Protein AF-A0A5K1G3Z6-F1 (afdb_monomer)

Radius of gyration: 25.21 Å; Cα contacts (8 Å, |Δi|>4): 12; chains: 1; bounding box: 64×46×37 Å

Sequence (109 aa):
MGLTRIYEASTLSIDSQPSAKHILRLKQRQFYTWALETMASSSFHAPTLVSILVLLLGNSRAQLTPDFYEDSCPDLLNIVQAQVEIAVQNEKRMGASLLRLFFHDCFVN

pLDDT: mean 74.26, std 18.86, range [39.06, 98.0]

Structure (mmCIF, N/CA/C/O backbone):
data_AF-A0A5K1G3Z6-F1
#
_entry.id   AF-A0A5K1G3Z6-F1
#
loop_
_atom_site.group_PDB
_atom_site.id
_atom_site.type_symbol
_atom_site.label_atom_id
_atom_site.label_alt_id
_atom_site.label_comp_id
_atom_site.label_asym_id
_atom_site.label_entity_id
_atom_site.label_seq_id
_atom_site.pdbx_PDB_ins_code
_atom_site.Cartn_x
_atom_site.Cartn_y
_atom_site.Cartn_z
_atom_site.occupancy
_atom_site.B_iso_or_equiv
_atom_site.auth_seq_id
_atom_site.auth_comp_id
_atom_site.auth_asym_id
_atom_site.auth_atom_id
_atom_site.pdbx_PDB_model_num
ATOM 1 N N . MET A 1 1 ? -20.680 30.379 18.592 1.00 53.47 1 MET A N 1
ATOM 2 C CA . MET A 1 1 ? -19.488 31.148 18.157 1.00 53.47 1 MET A CA 1
ATOM 3 C C . MET A 1 1 ? -18.342 30.994 19.169 1.00 53.47 1 MET A C 1
ATOM 5 O O . MET A 1 1 ? -17.909 31.975 19.753 1.00 53.47 1 MET A O 1
ATOM 9 N N . GLY A 1 2 ? -17.869 29.765 19.425 1.00 51.16 2 GLY A N 1
ATOM 10 C CA . GLY A 1 2 ? -16.867 29.507 20.480 1.00 51.16 2 GLY A CA 1
ATOM 11 C C . GLY A 1 2 ? -15.844 28.405 20.182 1.00 51.16 2 GLY A C 1
ATOM 12 O O . GLY A 1 2 ? -14.928 28.220 20.970 1.00 51.16 2 GLY A O 1
ATOM 13 N N . LEU A 1 3 ? -15.954 27.702 19.048 1.00 43.09 3 LEU A N 1
ATOM 14 C CA . LEU A 1 3 ? -15.021 26.629 18.667 1.00 43.09 3 LEU A CA 1
ATOM 15 C C . LEU A 1 3 ? -13.905 27.104 17.719 1.00 43.09 3 LEU A C 1
ATOM 17 O O . LEU A 1 3 ? -12.854 26.475 17.658 1.00 43.09 3 LEU A O 1
ATOM 21 N N . THR A 1 4 ? -14.077 28.243 17.040 1.00 48.69 4 THR A N 1
ATOM 22 C CA . THR A 1 4 ? -13.039 28.843 16.181 1.00 48.69 4 THR A CA 1
ATOM 23 C C . THR A 1 4 ? -11.860 29.407 16.975 1.00 48.69 4 THR A C 1
ATOM 25 O O . THR A 1 4 ? -10.731 29.320 16.512 1.00 48.69 4 THR A O 1
ATOM 28 N N . ARG A 1 5 ? -12.066 29.877 18.217 1.00 44.91 5 ARG A N 1
ATOM 29 C CA . ARG A 1 5 ? -10.946 30.334 19.064 1.00 44.91 5 ARG A CA 1
ATOM 30 C C . ARG A 1 5 ? -10.038 29.204 19.556 1.00 44.91 5 ARG A C 1
ATOM 32 O O . ARG A 1 5 ? -8.876 29.465 19.841 1.00 44.91 5 ARG A O 1
ATOM 39 N N . ILE A 1 6 ? -10.543 27.973 19.670 1.00 48.22 6 ILE A N 1
ATOM 40 C CA . ILE A 1 6 ? -9.738 26.836 20.153 1.00 48.22 6 ILE A CA 1
ATOM 41 C C . ILE A 1 6 ? -8.794 26.342 19.046 1.00 48.22 6 ILE A C 1
ATOM 43 O O . ILE A 1 6 ? -7.641 26.012 19.322 1.00 48.22 6 ILE A O 1
ATOM 47 N N . TYR A 1 7 ? -9.245 26.375 17.786 1.00 41.53 7 TYR A N 1
ATOM 48 C CA . TYR A 1 7 ? -8.379 26.105 16.633 1.00 41.53 7 TYR A CA 1
ATOM 49 C C . TYR A 1 7 ? -7.258 27.146 16.511 1.00 41.53 7 TYR A C 1
ATOM 51 O O . TYR A 1 7 ? -6.100 26.774 16.345 1.00 41.53 7 TYR A O 1
ATOM 59 N N . GLU A 1 8 ? -7.572 28.431 16.688 1.00 42.88 8 GLU A N 1
ATOM 60 C CA . GLU A 1 8 ? -6.588 29.514 16.542 1.00 42.88 8 GLU A CA 1
ATOM 61 C C . GLU A 1 8 ? -5.569 29.572 17.696 1.00 42.88 8 GLU A C 1
ATOM 63 O O . GLU A 1 8 ? -4.392 29.870 17.487 1.00 42.88 8 GLU A O 1
ATOM 68 N N . ALA A 1 9 ? -5.984 29.197 18.912 1.00 39.06 9 ALA A N 1
ATOM 69 C CA . ALA A 1 9 ? -5.077 29.063 20.054 1.00 39.06 9 ALA A CA 1
ATOM 70 C C . ALA A 1 9 ? -4.111 27.871 19.907 1.00 39.06 9 ALA A C 1
ATOM 72 O O . ALA A 1 9 ? -2.996 27.917 20.419 1.00 39.06 9 ALA A O 1
ATOM 73 N N . SER A 1 10 ? -4.509 26.828 19.172 1.00 43.41 10 SER A N 1
ATOM 74 C CA . SER A 1 10 ? -3.671 25.645 18.938 1.00 43.41 10 SER A CA 1
ATOM 75 C C . SER A 1 10 ? -2.581 25.899 17.889 1.00 43.41 10 SER A C 1
ATOM 77 O O . SER A 1 10 ? -1.510 25.302 17.954 1.00 43.41 10 SER A O 1
ATOM 79 N N . THR A 1 11 ? -2.810 26.817 16.944 1.00 49.66 11 THR A N 1
ATOM 80 C CA . THR A 1 11 ? -1.827 27.163 15.903 1.00 49.66 11 THR A CA 1
ATOM 81 C C . THR A 1 11 ? -0.704 28.078 16.391 1.00 49.66 11 THR A C 1
ATOM 83 O O . THR A 1 11 ? 0.369 28.076 15.798 1.00 49.66 11 THR A O 1
ATOM 86 N N . LEU A 1 12 ? -0.901 28.822 17.487 1.00 42.78 12 LEU A N 1
ATOM 87 C CA . LEU A 1 12 ? 0.090 29.785 17.996 1.00 42.78 12 LEU A CA 1
ATOM 88 C C . LEU A 1 12 ? 1.155 29.172 18.923 1.00 42.78 12 LEU A C 1
ATOM 90 O O . LEU A 1 12 ? 2.130 29.839 19.259 1.00 42.78 12 LEU A O 1
ATOM 94 N N . SER A 1 13 ? 1.002 27.906 19.329 1.00 39.16 13 SER A N 1
ATOM 95 C CA . SER A 1 13 ? 1.991 27.186 20.150 1.00 39.16 13 SER A CA 1
ATOM 96 C C . SER A 1 13 ? 2.913 26.254 19.351 1.00 39.16 13 SER A C 1
ATOM 98 O O . SER A 1 13 ? 3.826 25.675 19.931 1.00 39.16 13 SER A O 1
ATOM 100 N N . ILE A 1 14 ? 2.741 26.147 18.026 1.00 44.34 14 ILE A N 1
ATOM 101 C CA . ILE A 1 14 ? 3.632 25.387 17.128 1.00 44.34 14 ILE A CA 1
ATOM 102 C C . ILE A 1 14 ? 4.548 26.348 16.349 1.00 44.34 14 ILE A C 1
ATOM 104 O O . ILE A 1 14 ? 4.686 26.244 15.139 1.00 44.34 14 ILE A O 1
ATOM 108 N N . ASP A 1 15 ? 5.161 27.331 17.009 1.00 42.69 15 ASP A N 1
ATOM 109 C CA . ASP A 1 15 ? 6.249 28.114 16.383 1.00 42.69 15 ASP A CA 1
ATOM 110 C C . ASP A 1 15 ? 7.417 28.392 17.345 1.00 42.69 15 ASP A C 1
ATOM 112 O O . ASP A 1 15 ? 8.254 29.264 17.134 1.00 42.69 15 ASP A O 1
ATOM 116 N N . SER A 1 16 ? 7.510 27.607 18.425 1.00 50.59 16 SER A N 1
ATOM 117 C CA . SER A 1 16 ? 8.596 27.684 19.411 1.00 50.59 16 SER A CA 1
ATOM 118 C C . SER A 1 16 ? 9.459 26.422 19.396 1.00 50.59 16 SER A C 1
ATOM 120 O O . SER A 1 16 ? 9.687 25.769 20.410 1.00 50.59 16 SER A O 1
ATOM 122 N N . GLN A 1 17 ? 9.954 26.048 18.219 1.00 50.94 17 GLN A N 1
ATOM 123 C CA . GLN A 1 17 ? 11.027 25.064 18.120 1.00 50.94 17 GLN A CA 1
ATOM 124 C C . GLN A 1 17 ? 12.030 25.577 17.088 1.00 50.94 17 GLN A C 1
ATOM 126 O O . GLN A 1 17 ? 11.616 25.899 15.971 1.00 50.94 17 GLN A O 1
ATOM 131 N N . PRO A 1 18 ? 13.328 25.716 17.430 1.00 49.66 18 PRO A N 1
ATOM 132 C CA . PRO A 1 18 ? 14.317 26.235 16.496 1.00 49.66 18 PRO A CA 1
ATOM 133 C C . PRO A 1 18 ? 14.257 25.359 15.253 1.00 49.66 18 PRO A C 1
ATOM 135 O O . PRO A 1 18 ? 14.436 24.145 15.335 1.00 49.66 18 PRO A O 1
ATOM 138 N N . SER A 1 19 ? 13.883 25.986 14.134 1.00 53.09 19 SER A N 1
ATOM 139 C CA . SER A 1 19 ? 13.456 25.313 12.915 1.00 53.09 19 SER A CA 1
ATOM 140 C C . SER A 1 19 ? 14.360 24.118 12.628 1.00 53.09 19 SER A C 1
ATOM 142 O O . SER A 1 19 ? 15.549 24.291 12.356 1.00 53.09 19 SER A O 1
ATOM 144 N N . ALA A 1 20 ? 13.811 22.900 12.671 1.00 52.41 20 ALA A N 1
ATOM 145 C CA . ALA A 1 20 ? 14.545 21.696 12.286 1.00 52.41 20 ALA A CA 1
ATOM 146 C C . ALA A 1 20 ? 15.153 21.861 10.881 1.00 52.41 20 ALA A C 1
ATOM 148 O O . ALA A 1 20 ? 16.223 21.336 10.602 1.00 52.41 20 ALA A O 1
ATOM 149 N N . LYS A 1 21 ? 14.539 22.700 10.031 1.00 56.66 21 LYS A N 1
ATOM 150 C CA . LYS A 1 21 ? 15.067 23.130 8.729 1.00 56.66 21 LYS A CA 1
ATOM 151 C C . LYS A 1 21 ? 16.394 23.887 8.845 1.00 56.66 21 LYS A C 1
ATOM 153 O O . LYS A 1 21 ? 17.241 23.732 7.979 1.00 56.66 21 LYS A O 1
ATOM 158 N N . HIS A 1 22 ? 16.596 24.694 9.884 1.00 56.72 22 HIS A N 1
ATOM 159 C CA . HIS A 1 22 ? 17.847 25.410 10.135 1.00 56.72 22 HIS A CA 1
ATOM 160 C C . HIS A 1 22 ? 18.945 24.466 10.640 1.00 56.72 22 HIS A C 1
ATOM 162 O O . HIS A 1 22 ? 20.050 24.503 10.113 1.00 56.72 22 HIS A O 1
ATOM 168 N N . ILE A 1 23 ? 18.636 23.550 11.567 1.00 59.62 23 ILE A N 1
ATOM 169 C CA . ILE A 1 23 ? 19.582 22.506 12.009 1.00 59.62 23 ILE A CA 1
ATOM 170 C C . ILE A 1 23 ? 19.938 21.573 10.844 1.00 59.62 23 ILE A C 1
ATOM 172 O O . ILE A 1 23 ? 21.110 21.269 10.645 1.00 59.62 23 ILE A O 1
ATOM 176 N N . LEU A 1 24 ? 18.962 21.185 10.019 1.00 54.56 24 LEU A N 1
ATOM 177 C CA . LEU 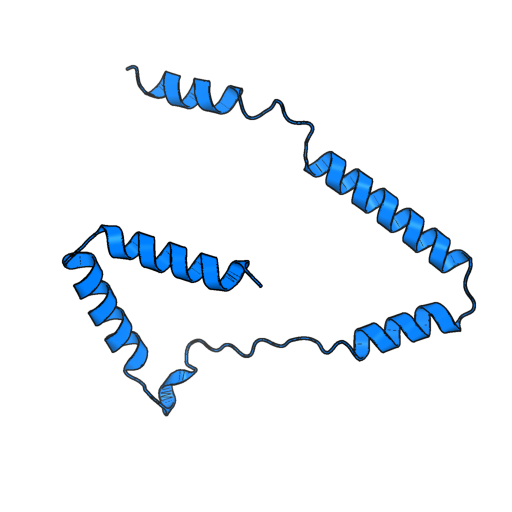A 1 24 ? 19.187 20.402 8.803 1.00 54.56 24 LEU A CA 1
ATOM 178 C C . LEU A 1 24 ? 20.042 21.168 7.795 1.00 54.56 24 LEU A C 1
ATOM 180 O O . LEU A 1 24 ? 20.990 20.598 7.278 1.00 54.56 24 LEU A O 1
ATOM 184 N N . ARG A 1 25 ? 19.791 22.464 7.567 1.00 65.25 25 ARG A N 1
ATOM 185 C CA . ARG A 1 25 ? 20.616 23.304 6.681 1.00 65.25 25 ARG A CA 1
ATOM 186 C C . ARG A 1 25 ? 22.036 23.491 7.205 1.00 65.25 25 ARG A C 1
ATOM 188 O O . ARG A 1 25 ? 22.966 23.472 6.407 1.00 65.25 25 ARG A O 1
ATOM 195 N N . LEU A 1 26 ? 22.224 23.639 8.516 1.00 66.06 26 LEU A N 1
ATOM 196 C CA . LEU A 1 26 ? 23.547 23.734 9.136 1.00 66.06 26 LEU A CA 1
ATOM 197 C C . LEU A 1 26 ? 24.291 22.398 9.061 1.00 66.06 26 LEU A C 1
ATOM 199 O O . LEU A 1 26 ? 25.443 22.382 8.643 1.00 66.06 26 LEU A O 1
ATOM 203 N N . LYS A 1 27 ? 23.620 21.279 9.355 1.00 73.75 27 LYS A N 1
ATOM 204 C CA . LYS A 1 27 ? 24.186 19.925 9.251 1.00 73.75 27 LYS A CA 1
ATOM 205 C C . LYS A 1 27 ? 24.503 19.560 7.804 1.00 73.75 27 LYS A C 1
ATOM 207 O O . LYS A 1 27 ? 25.533 18.960 7.538 1.00 73.75 27 LYS A O 1
ATOM 212 N N . GLN A 1 28 ? 23.660 19.978 6.866 1.00 69.44 28 GLN A N 1
ATOM 213 C CA . GLN A 1 28 ? 23.852 19.794 5.434 1.00 69.44 28 GLN A CA 1
ATOM 214 C C . GLN A 1 28 ? 25.011 20.657 4.920 1.00 69.44 28 GLN A C 1
ATOM 216 O O . GLN A 1 28 ? 25.875 20.146 4.218 1.00 69.44 28 GLN A O 1
ATOM 221 N N . ARG A 1 29 ? 25.111 21.928 5.330 1.00 67.31 29 ARG A N 1
ATOM 222 C CA . ARG A 1 29 ? 26.241 22.802 4.977 1.00 67.31 29 ARG A CA 1
ATOM 223 C C . ARG A 1 29 ? 27.557 22.302 5.580 1.00 67.31 29 ARG A C 1
ATOM 225 O O . ARG A 1 29 ? 28.544 22.271 4.862 1.00 67.31 29 ARG A O 1
ATOM 232 N N . GLN A 1 30 ? 27.553 21.845 6.835 1.00 69.31 30 GLN A N 1
ATOM 233 C CA . GLN A 1 30 ? 28.716 21.233 7.492 1.00 69.31 30 GLN A CA 1
ATOM 234 C C . GLN A 1 30 ? 29.123 19.898 6.851 1.00 69.31 30 GLN A C 1
ATOM 236 O O . GLN A 1 30 ? 30.309 19.632 6.684 1.00 69.31 30 GLN A O 1
ATOM 241 N N . PHE A 1 31 ? 28.155 19.073 6.447 1.00 71.94 31 PHE A N 1
ATOM 242 C CA . PHE A 1 31 ? 28.406 17.831 5.716 1.00 71.94 31 PHE A CA 1
ATOM 243 C C . PHE A 1 31 ? 28.993 18.107 4.326 1.00 71.94 31 PHE A C 1
ATOM 245 O O . PHE A 1 31 ? 29.961 17.462 3.936 1.00 71.94 31 PHE A O 1
ATOM 252 N N . TYR A 1 32 ? 28.478 19.111 3.607 1.00 62.38 32 TYR A N 1
ATOM 253 C CA . TYR A 1 32 ? 29.039 19.531 2.322 1.00 62.38 32 TYR A CA 1
ATOM 254 C C . TYR A 1 32 ? 30.440 20.140 2.460 1.00 62.38 32 TYR A C 1
ATOM 256 O O . TYR A 1 32 ? 31.288 19.850 1.622 1.00 6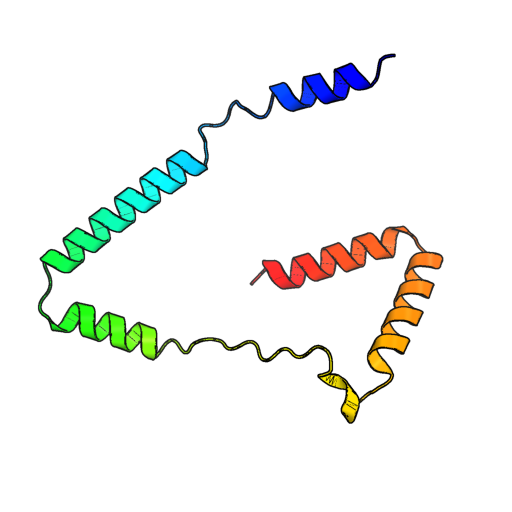2.38 32 TYR A O 1
ATOM 264 N N . THR A 1 33 ? 30.725 20.931 3.503 1.00 66.50 33 THR A N 1
ATOM 265 C CA . THR A 1 33 ? 32.084 21.459 3.732 1.00 66.50 33 THR A CA 1
ATOM 266 C C . THR A 1 33 ? 33.067 20.357 4.118 1.00 66.50 33 THR A C 1
ATOM 268 O O . THR A 1 33 ? 34.163 20.325 3.572 1.00 66.50 33 THR A O 1
ATOM 271 N N . TRP A 1 34 ? 32.664 19.403 4.964 1.00 63.56 34 TRP A N 1
ATOM 272 C CA . TRP A 1 34 ? 33.499 18.247 5.312 1.00 63.56 34 TRP A CA 1
ATOM 273 C C . TRP A 1 34 ? 33.752 17.327 4.104 1.00 63.56 34 TRP A C 1
ATOM 275 O O . TRP A 1 34 ? 34.868 16.847 3.907 1.00 63.56 34 TRP A O 1
ATOM 285 N N . ALA A 1 35 ? 32.753 17.141 3.235 1.00 63.84 35 ALA A N 1
ATOM 286 C CA . ALA A 1 35 ? 32.913 16.414 1.977 1.00 63.84 35 ALA A CA 1
ATOM 287 C C . ALA A 1 35 ? 33.854 17.141 0.996 1.00 63.84 35 ALA A C 1
ATOM 289 O O . ALA A 1 35 ? 34.721 16.506 0.402 1.00 63.84 35 ALA A O 1
ATOM 290 N N . LEU A 1 36 ? 33.731 18.467 0.850 1.00 63.72 36 LEU A N 1
ATOM 291 C CA . LEU A 1 36 ? 34.606 19.284 -0.007 1.00 63.72 36 LEU A CA 1
ATOM 292 C C . LEU A 1 36 ? 36.069 19.264 0.456 1.00 63.72 36 LEU A C 1
ATOM 294 O O . LEU A 1 36 ? 36.971 19.145 -0.370 1.00 63.72 36 LEU A O 1
ATOM 298 N N . GLU A 1 37 ? 36.309 19.308 1.763 1.00 61.09 37 GLU A N 1
ATOM 299 C CA . GLU A 1 37 ? 37.653 19.265 2.353 1.00 61.09 37 GLU A CA 1
ATOM 300 C C . GLU A 1 37 ? 38.295 17.864 2.248 1.00 61.09 37 GLU A C 1
ATOM 302 O O . GLU A 1 37 ? 39.495 17.731 1.988 1.00 61.09 37 GLU A O 1
ATOM 307 N N . THR A 1 38 ? 37.476 16.806 2.310 1.00 58.19 38 THR A N 1
ATOM 308 C CA . THR A 1 38 ? 37.895 15.414 2.046 1.00 58.19 38 THR A CA 1
ATOM 309 C C . THR A 1 38 ? 38.262 15.191 0.567 1.00 58.19 38 THR A C 1
ATOM 311 O O . THR A 1 38 ? 39.208 14.460 0.256 1.00 58.19 38 THR A O 1
ATOM 314 N N . MET A 1 39 ? 37.567 15.859 -0.362 1.00 54.94 39 MET A N 1
ATOM 315 C CA . MET A 1 39 ? 37.884 15.821 -1.799 1.00 54.94 39 MET A CA 1
ATOM 316 C C . MET A 1 39 ? 39.160 16.603 -2.150 1.00 54.94 39 MET A C 1
ATOM 318 O O . MET A 1 39 ? 39.860 16.224 -3.083 1.00 54.94 39 MET A O 1
ATOM 322 N N . ALA A 1 40 ? 39.499 17.652 -1.394 1.00 59.06 40 ALA A N 1
ATOM 323 C CA . ALA A 1 40 ? 40.699 18.461 -1.627 1.00 59.06 40 ALA A CA 1
ATOM 324 C C . ALA A 1 40 ? 42.013 17.779 -1.187 1.00 59.06 40 ALA A C 1
ATOM 326 O O . ALA A 1 40 ? 43.088 18.203 -1.605 1.00 59.06 40 ALA A O 1
ATOM 327 N N . SER A 1 41 ? 41.934 16.720 -0.370 1.00 66.12 41 SER A N 1
ATOM 328 C CA . SER A 1 41 ? 43.098 16.098 0.284 1.00 66.12 41 SER A CA 1
ATOM 329 C C . SER A 1 41 ? 43.450 14.694 -0.228 1.00 66.12 41 SER A C 1
ATOM 331 O O . SER A 1 41 ? 44.346 14.059 0.326 1.00 66.12 41 SER A O 1
ATOM 333 N N . SER A 1 42 ? 42.757 14.158 -1.241 1.00 60.19 42 SER A N 1
ATOM 334 C CA . SER A 1 42 ? 42.896 12.744 -1.618 1.00 60.19 42 SER A CA 1
ATOM 335 C C . SER A 1 42 ? 43.382 12.522 -3.052 1.00 60.19 42 SER A C 1
ATOM 337 O O . SER A 1 42 ? 42.906 13.124 -4.011 1.00 60.19 42 SER A O 1
ATOM 339 N N . SER A 1 43 ? 44.348 11.609 -3.193 1.00 68.81 43 SER A N 1
ATOM 340 C CA . SER A 1 43 ? 44.811 11.071 -4.474 1.00 68.81 43 SER A CA 1
ATOM 341 C C . SER A 1 43 ? 43.625 10.605 -5.323 1.00 68.81 43 SER A C 1
ATOM 343 O O . SER A 1 43 ? 42.691 10.011 -4.784 1.00 68.81 43 SER A O 1
ATOM 345 N N . PHE A 1 44 ? 43.706 10.787 -6.649 1.00 61.00 44 PHE A N 1
ATOM 346 C CA . PHE A 1 44 ? 42.677 10.483 -7.669 1.00 61.00 44 PHE A CA 1
ATOM 347 C C . PHE A 1 44 ? 41.971 9.106 -7.554 1.00 61.00 44 PHE A C 1
ATOM 349 O O . PHE A 1 44 ? 40.933 8.877 -8.174 1.00 61.00 44 PHE A O 1
ATOM 356 N N . HIS A 1 45 ? 42.506 8.194 -6.742 1.00 66.00 45 HIS A N 1
ATOM 357 C CA . HIS A 1 45 ? 41.967 6.872 -6.434 1.00 66.00 45 HIS A CA 1
ATOM 358 C C . HIS A 1 45 ? 40.782 6.898 -5.449 1.00 66.00 45 HIS A C 1
ATOM 360 O O . HIS A 1 45 ? 39.895 6.060 -5.538 1.00 66.00 45 HIS A O 1
ATOM 366 N N . ALA A 1 46 ? 40.713 7.851 -4.515 1.00 72.75 46 ALA A N 1
ATOM 367 C CA . ALA A 1 46 ? 39.624 7.898 -3.535 1.00 72.75 46 ALA A CA 1
ATOM 368 C C . ALA A 1 46 ? 38.245 8.238 -4.150 1.00 72.75 46 ALA A C 1
ATOM 370 O O . ALA A 1 46 ? 37.304 7.474 -3.926 1.00 72.75 46 ALA A O 1
ATOM 371 N N . PRO A 1 47 ? 38.080 9.306 -4.963 1.00 74.12 47 PRO A N 1
ATOM 372 C CA . PRO A 1 47 ? 36.781 9.609 -5.570 1.00 74.12 47 PRO A CA 1
ATOM 373 C C . PRO A 1 47 ? 36.361 8.568 -6.617 1.00 74.12 47 PRO A C 1
ATOM 375 O O . PRO A 1 47 ? 35.171 8.313 -6.788 1.00 74.12 47 PRO A O 1
ATOM 378 N N . THR A 1 48 ? 37.322 7.927 -7.290 1.00 77.75 48 THR A N 1
ATOM 379 C CA . THR A 1 48 ? 37.056 6.852 -8.257 1.00 77.75 48 THR A CA 1
ATOM 380 C C . THR A 1 48 ? 36.579 5.580 -7.564 1.00 77.75 48 THR A C 1
ATOM 382 O O . THR A 1 48 ? 35.585 5.006 -8.000 1.00 77.75 48 THR A O 1
ATOM 385 N N . LEU A 1 49 ? 37.189 5.185 -6.441 1.00 80.75 49 LEU A N 1
ATOM 386 C CA . LEU A 1 49 ? 36.705 4.069 -5.619 1.00 80.75 49 LEU A CA 1
ATOM 387 C C . LEU A 1 49 ? 35.309 4.333 -5.040 1.00 80.75 49 LEU A C 1
ATOM 389 O O . LEU A 1 49 ? 34.472 3.437 -5.059 1.00 80.75 49 LEU A O 1
ATOM 393 N N . VAL A 1 50 ? 35.027 5.558 -4.581 1.00 81.81 50 VAL A N 1
ATOM 394 C CA . VAL A 1 50 ? 33.686 5.944 -4.105 1.00 81.81 50 VAL A CA 1
ATOM 395 C C . VAL A 1 50 ? 32.663 5.906 -5.244 1.00 81.81 50 VAL A C 1
ATOM 397 O O . VAL A 1 50 ? 31.566 5.389 -5.061 1.00 81.81 50 VAL A O 1
ATOM 400 N N . SER A 1 51 ? 33.016 6.389 -6.437 1.00 76.12 51 SER A N 1
ATOM 401 C CA . SER A 1 51 ? 32.143 6.316 -7.615 1.00 76.12 51 SER A CA 1
ATOM 402 C C . SER A 1 51 ? 31.879 4.872 -8.053 1.00 76.12 51 SER A C 1
ATOM 404 O O . SER A 1 51 ? 30.734 4.532 -8.341 1.00 76.12 51 SER A O 1
ATOM 406 N N . ILE A 1 52 ? 32.899 4.008 -8.045 1.00 82.12 52 ILE A N 1
ATOM 407 C CA . ILE A 1 52 ? 32.763 2.572 -8.324 1.00 82.12 52 ILE A CA 1
ATOM 408 C C . ILE A 1 52 ? 31.881 1.904 -7.265 1.00 82.12 52 ILE A C 1
ATOM 410 O O . ILE A 1 52 ? 30.987 1.145 -7.619 1.00 82.12 52 ILE A O 1
ATOM 414 N N . LEU A 1 53 ? 32.064 2.222 -5.981 1.00 79.25 53 LEU A N 1
ATOM 415 C CA . LEU A 1 53 ? 31.223 1.714 -4.898 1.00 79.25 53 LEU A CA 1
ATOM 416 C C . LEU A 1 53 ? 29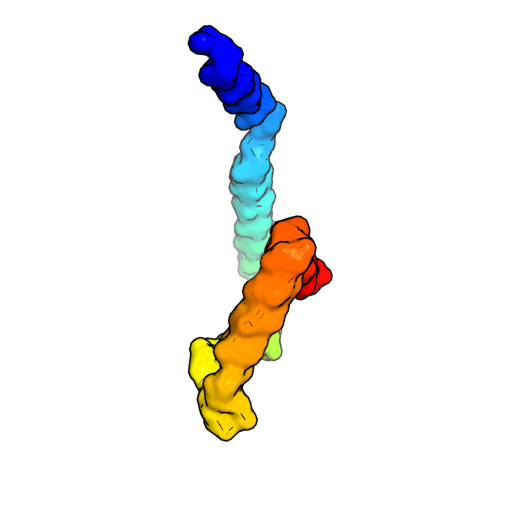.754 2.121 -5.082 1.00 79.25 53 LEU A C 1
ATOM 418 O O . LEU A 1 53 ? 28.876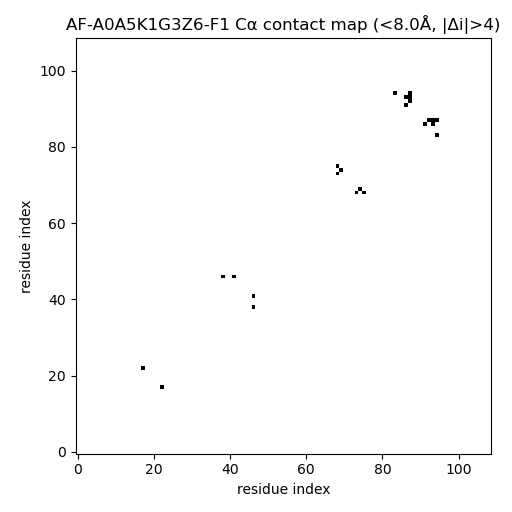 1.280 -4.944 1.00 79.25 53 LEU A O 1
ATOM 422 N N . VAL A 1 54 ? 29.480 3.376 -5.447 1.00 78.31 54 VAL A N 1
ATOM 423 C CA . VAL A 1 54 ? 28.117 3.855 -5.742 1.00 78.31 54 VAL A CA 1
ATOM 424 C C . VAL A 1 54 ? 27.516 3.152 -6.963 1.00 78.31 54 VAL A C 1
ATOM 426 O O . VAL A 1 54 ? 26.323 2.881 -6.974 1.00 78.31 54 VAL A O 1
ATOM 429 N N . LEU A 1 55 ? 28.321 2.813 -7.973 1.00 73.69 55 LEU A N 1
ATOM 430 C CA . LEU A 1 55 ? 27.869 2.032 -9.131 1.00 73.69 55 LEU A CA 1
ATOM 431 C C . LEU A 1 55 ? 27.618 0.551 -8.787 1.00 73.69 55 LEU A C 1
ATOM 433 O O . LEU A 1 55 ? 26.733 -0.067 -9.376 1.00 73.69 55 LEU A O 1
ATOM 437 N N . LEU A 1 56 ? 28.382 -0.013 -7.842 1.00 74.44 56 LEU A N 1
ATOM 438 C CA . LEU A 1 56 ? 28.221 -1.380 -7.326 1.00 74.44 56 LEU A CA 1
ATOM 439 C C . LEU A 1 56 ? 27.021 -1.512 -6.377 1.00 74.44 56 LEU A C 1
ATOM 441 O O . LEU A 1 56 ? 26.390 -2.567 -6.325 1.00 74.44 56 LEU A O 1
ATOM 445 N N . LEU A 1 57 ? 26.685 -0.442 -5.653 1.00 72.94 57 LEU A N 1
ATOM 446 C CA . LEU A 1 57 ? 25.425 -0.283 -4.931 1.00 72.94 57 LEU A CA 1
ATOM 447 C C . LEU A 1 57 ? 24.312 -0.073 -5.970 1.00 72.94 57 LEU A C 1
ATOM 449 O O . LEU A 1 57 ? 23.918 1.048 -6.273 1.00 72.94 57 LEU A O 1
ATOM 453 N N . GLY A 1 58 ? 23.870 -1.168 -6.590 1.00 61.75 58 GLY A N 1
ATOM 454 C CA . GLY A 1 58 ? 22.911 -1.151 -7.690 1.00 61.75 58 GLY A CA 1
ATOM 455 C C . GLY A 1 58 ? 21.685 -0.275 -7.411 1.00 61.75 58 GLY A C 1
ATOM 456 O O . GLY A 1 58 ? 21.139 -0.255 -6.310 1.00 61.75 58 GLY A O 1
ATOM 457 N N . ASN A 1 59 ? 21.229 0.436 -8.441 1.00 63.06 59 ASN A N 1
ATOM 458 C CA . ASN A 1 59 ? 19.984 1.193 -8.388 1.00 63.06 59 ASN A CA 1
ATOM 459 C C . ASN A 1 59 ? 18.820 0.215 -8.161 1.00 63.06 59 ASN A C 1
ATOM 461 O O . ASN A 1 59 ? 18.517 -0.595 -9.041 1.00 63.06 59 ASN A O 1
ATOM 465 N N . SER A 1 60 ? 18.154 0.286 -7.008 1.00 64.00 60 SER A N 1
ATOM 466 C CA . SER A 1 60 ? 16.938 -0.486 -6.761 1.00 64.00 60 SER A CA 1
ATOM 467 C C . SER A 1 60 ? 15.808 0.055 -7.641 1.00 64.00 60 SER A C 1
ATOM 469 O O . SER A 1 60 ? 15.159 1.057 -7.350 1.00 64.00 60 SER A O 1
ATOM 471 N N . ARG A 1 61 ? 15.574 -0.603 -8.779 1.00 60.22 61 ARG A N 1
ATOM 472 C CA . ARG A 1 61 ? 14.387 -0.365 -9.603 1.00 60.22 61 ARG A CA 1
ATOM 473 C C . ARG A 1 61 ? 13.228 -1.165 -9.022 1.00 60.22 61 ARG A C 1
ATOM 475 O O . ARG A 1 61 ? 13.136 -2.368 -9.245 1.00 60.22 61 ARG A O 1
ATOM 482 N N . ALA A 1 62 ? 12.344 -0.496 -8.289 1.00 66.12 62 ALA A N 1
ATOM 483 C CA . ALA A 1 62 ? 11.060 -1.067 -7.909 1.00 66.12 62 ALA A CA 1
ATOM 484 C C . ALA A 1 62 ? 10.182 -1.160 -9.174 1.00 66.12 62 ALA A C 1
ATOM 486 O O . ALA A 1 62 ? 9.644 -0.159 -9.643 1.00 66.12 62 ALA A O 1
ATOM 487 N N . GLN A 1 63 ? 10.119 -2.345 -9.786 1.00 77.06 63 GLN A N 1
ATOM 488 C CA . GLN A 1 63 ? 9.335 -2.610 -11.000 1.00 77.06 63 GLN A CA 1
ATOM 489 C C . GLN A 1 63 ? 7.857 -2.818 -10.641 1.00 77.06 63 GLN A C 1
ATOM 491 O O . GLN A 1 63 ? 7.363 -3.940 -10.677 1.00 77.06 63 GLN A O 1
ATOM 496 N N . LEU A 1 64 ? 7.167 -1.746 -10.242 1.00 83.25 64 LEU A N 1
ATOM 497 C CA . LEU A 1 64 ? 5.726 -1.783 -9.999 1.00 83.25 64 LEU A CA 1
ATOM 498 C C . LEU A 1 64 ? 4.974 -1.303 -11.238 1.00 83.25 64 LEU A C 1
ATOM 500 O O . LEU A 1 64 ? 5.235 -0.217 -11.756 1.00 83.25 64 LEU A O 1
ATOM 504 N N . THR A 1 65 ? 4.004 -2.099 -11.662 1.00 87.50 65 THR A N 1
ATOM 505 C CA . THR A 1 65 ? 2.985 -1.727 -12.641 1.00 87.50 65 THR A CA 1
ATOM 506 C C . THR A 1 65 ? 1.606 -1.892 -12.001 1.00 87.50 65 THR A C 1
ATOM 508 O O . THR A 1 65 ? 1.434 -2.780 -11.162 1.00 87.50 65 THR A O 1
ATOM 511 N N . PRO A 1 66 ? 0.623 -1.042 -12.348 1.00 85.62 66 PRO A N 1
ATOM 512 C CA . PRO A 1 66 ? -0.737 -1.164 -11.815 1.00 85.62 66 PRO A CA 1
ATOM 513 C C . PRO A 1 66 ? -1.387 -2.509 -12.181 1.00 85.62 66 PRO A C 1
ATOM 515 O O . PRO A 1 66 ? -2.137 -3.064 -11.385 1.00 85.62 66 PRO A O 1
ATOM 518 N N . ASP A 1 67 ? -0.994 -3.070 -13.323 1.00 90.69 67 ASP A N 1
ATOM 519 C CA . ASP A 1 67 ? -1.608 -4.251 -13.934 1.00 90.69 67 ASP A CA 1
ATOM 520 C C . ASP A 1 67 ? -0.796 -5.536 -13.692 1.00 90.69 67 ASP A C 1
ATOM 522 O O . ASP A 1 67 ? -0.947 -6.534 -14.389 1.00 90.69 67 ASP A O 1
ATOM 526 N N . PHE A 1 68 ? 0.096 -5.533 -12.693 1.00 91.38 68 PHE A N 1
ATOM 527 C CA . PHE A 1 68 ? 1.023 -6.641 -12.415 1.00 91.38 68 PHE A CA 1
ATOM 528 C C . PHE A 1 68 ? 0.340 -8.017 -12.288 1.00 91.38 68 PHE A C 1
ATOM 530 O O . PHE A 1 68 ? 0.950 -9.043 -12.584 1.00 91.38 68 PHE A O 1
ATOM 537 N N . TYR A 1 69 ? -0.922 -8.047 -11.851 1.00 92.88 69 TYR A N 1
ATOM 538 C CA . TYR A 1 69 ? -1.683 -9.277 -11.637 1.00 92.88 69 TYR A CA 1
ATOM 539 C C . TYR A 1 69 ? -2.688 -9.613 -12.746 1.00 92.88 69 TYR A C 1
ATOM 541 O O . TYR A 1 69 ? -3.344 -10.642 -12.619 1.00 92.88 69 TYR A O 1
ATOM 549 N N . GLU A 1 70 ? -2.804 -8.836 -13.828 1.00 93.00 70 GLU A N 1
ATOM 550 C CA . GLU A 1 70 ? -3.831 -9.079 -14.860 1.00 93.00 70 GLU A CA 1
ATOM 551 C C . GLU A 1 70 ? -3.771 -10.496 -15.457 1.00 93.00 70 GLU A C 1
ATOM 553 O O . GLU A 1 70 ? -4.800 -11.159 -15.566 1.00 93.00 70 GLU A O 1
ATOM 558 N N . ASP A 1 71 ? -2.572 -11.005 -15.757 1.00 94.75 71 ASP A N 1
ATOM 559 C CA . ASP A 1 71 ? -2.406 -12.330 -16.376 1.00 94.75 71 ASP A CA 1
ATOM 560 C C . ASP A 1 71 ? -2.528 -13.500 -15.386 1.00 94.75 71 ASP A C 1
ATOM 562 O O . ASP A 1 71 ? -2.862 -14.622 -15.767 1.00 94.75 71 ASP A O 1
ATOM 566 N N . SER A 1 72 ? -2.210 -13.271 -14.110 1.00 95.88 72 SER A N 1
ATOM 567 C CA . SER A 1 72 ? -2.140 -14.336 -13.096 1.00 95.88 72 SER A CA 1
ATOM 568 C C . SER A 1 72 ? -3.399 -14.427 -12.237 1.00 95.88 72 SER A C 1
ATOM 570 O O . SER A 1 72 ? -3.798 -15.521 -11.840 1.00 95.88 72 SER A O 1
ATOM 572 N N . CYS A 1 73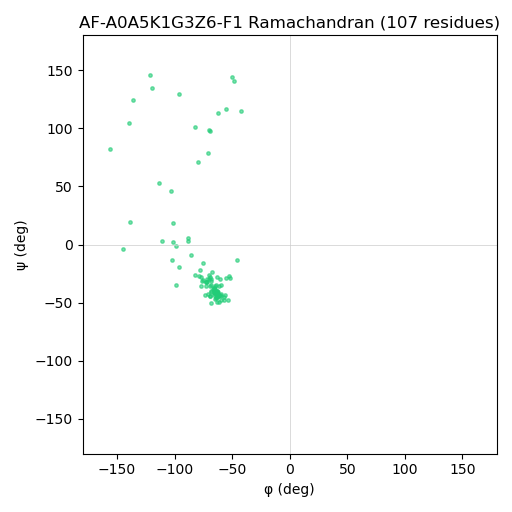 ? -4.022 -13.287 -11.940 1.00 94.75 73 CYS A N 1
ATOM 573 C CA . CYS A 1 73 ? -5.246 -13.170 -11.161 1.00 94.75 73 CYS A CA 1
ATOM 574 C C . CYS A 1 73 ? -5.973 -11.857 -11.523 1.00 94.75 73 CYS A C 1
ATOM 576 O O . CYS A 1 73 ? -5.849 -10.864 -10.796 1.00 94.75 73 CYS A O 1
ATOM 578 N N . PRO A 1 74 ? -6.750 -11.834 -12.623 1.00 94.62 74 PRO A N 1
ATOM 579 C CA . PRO A 1 74 ? -7.404 -10.616 -13.113 1.00 94.62 74 PRO A CA 1
ATOM 580 C C . PRO A 1 74 ? -8.426 -10.043 -12.121 1.00 94.62 74 PRO A C 1
ATOM 582 O O . PRO A 1 74 ? -8.634 -8.835 -12.056 1.00 94.62 74 PRO A O 1
ATOM 585 N N . ASP A 1 75 ? -9.025 -10.898 -11.288 1.00 95.62 75 ASP A N 1
ATOM 586 C CA . ASP A 1 75 ? -10.024 -10.497 -10.295 1.00 95.62 75 ASP A CA 1
ATOM 587 C C . ASP A 1 75 ? -9.428 -10.090 -8.941 1.00 95.62 75 ASP A C 1
ATOM 589 O O . ASP A 1 75 ? -10.178 -9.773 -8.015 1.00 95.62 75 ASP A O 1
ATOM 593 N N . LEU A 1 76 ? -8.098 -10.078 -8.789 1.00 95.75 76 LEU A N 1
ATOM 594 C CA . LEU A 1 76 ? -7.451 -9.815 -7.500 1.00 95.75 76 LEU A CA 1
ATOM 595 C C . LEU A 1 76 ? -7.926 -8.500 -6.871 1.00 95.75 76 LEU A C 1
ATOM 597 O O . LEU A 1 76 ? -8.288 -8.474 -5.694 1.00 95.75 76 LEU A O 1
ATOM 601 N N . LEU A 1 77 ? -7.948 -7.416 -7.653 1.00 94.12 77 LEU A N 1
ATOM 602 C CA . LEU A 1 77 ? -8.366 -6.099 -7.169 1.00 94.12 77 LEU A CA 1
ATOM 603 C C . LEU A 1 77 ? -9.829 -6.106 -6.712 1.00 94.12 77 LEU A C 1
ATOM 605 O O . LEU A 1 77 ? -10.131 -5.601 -5.630 1.00 94.12 77 LEU A O 1
ATOM 609 N N . ASN A 1 78 ? -10.711 -6.748 -7.482 1.00 96.62 78 ASN A N 1
ATOM 610 C CA . ASN A 1 78 ? -12.133 -6.871 -7.158 1.00 96.62 78 ASN A CA 1
ATOM 611 C C . ASN A 1 78 ? -12.343 -7.660 -5.858 1.00 96.62 78 ASN A C 1
ATOM 613 O O . ASN A 1 78 ? -13.105 -7.244 -4.985 1.00 96.62 78 ASN A O 1
ATOM 617 N N . ILE A 1 79 ? -11.635 -8.783 -5.703 1.00 96.81 79 ILE A N 1
ATOM 618 C CA . ILE A 1 79 ? -11.717 -9.643 -4.517 1.00 96.81 79 ILE A CA 1
ATOM 619 C C . ILE A 1 79 ? -11.247 -8.883 -3.275 1.00 96.81 79 ILE A C 1
ATOM 621 O O . ILE A 1 79 ? -11.948 -8.866 -2.261 1.00 96.81 79 ILE A O 1
ATOM 625 N N . VAL A 1 80 ? -10.081 -8.235 -3.343 1.00 96.62 80 VAL A N 1
ATOM 626 C CA . VAL A 1 80 ? -9.529 -7.474 -2.215 1.00 96.62 80 VAL A CA 1
ATOM 627 C C . VAL A 1 80 ? -10.463 -6.326 -1.839 1.00 96.62 80 VAL A C 1
ATOM 629 O O . VAL A 1 80 ? -10.759 -6.153 -0.658 1.00 96.62 80 VAL A O 1
ATOM 632 N N . GLN A 1 81 ? -10.982 -5.586 -2.822 1.00 96.62 81 GLN A N 1
ATOM 633 C CA . GLN A 1 81 ? -11.913 -4.487 -2.575 1.00 96.62 81 GLN A CA 1
ATOM 634 C C . GLN A 1 81 ? -13.185 -4.967 -1.867 1.00 96.62 81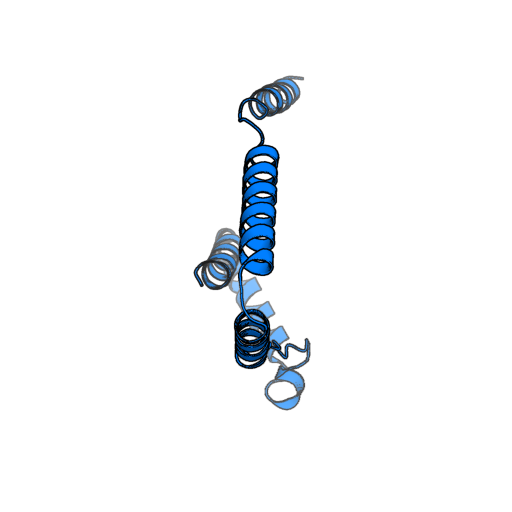 GLN A C 1
ATOM 636 O O . GLN A 1 81 ? -13.563 -4.387 -0.849 1.00 96.62 81 GLN A O 1
ATOM 641 N N . ALA A 1 82 ? -13.801 -6.049 -2.349 1.00 98.00 82 ALA A N 1
ATOM 642 C CA . ALA A 1 82 ? -15.010 -6.607 -1.748 1.00 98.00 82 ALA A CA 1
ATOM 643 C C . ALA A 1 82 ? -14.782 -7.053 -0.293 1.00 98.00 82 ALA A C 1
ATOM 645 O O . ALA A 1 82 ? -15.591 -6.761 0.586 1.00 98.00 82 ALA A O 1
ATOM 646 N N . GLN A 1 83 ? -13.661 -7.722 -0.007 1.00 97.44 83 GLN A N 1
ATOM 647 C CA . GLN A 1 83 ? -13.348 -8.175 1.354 1.00 97.44 83 GLN A CA 1
ATOM 648 C C . GLN A 1 83 ? -13.041 -7.014 2.302 1.00 97.44 83 GLN A C 1
ATOM 650 O O . GLN A 1 83 ? -13.491 -7.014 3.449 1.00 97.44 83 GLN A O 1
ATOM 655 N N . VAL A 1 84 ? -12.307 -6.003 1.830 1.00 97.31 84 VAL A N 1
ATOM 656 C CA . VAL A 1 84 ? -12.028 -4.791 2.610 1.00 97.31 84 VAL A CA 1
ATOM 657 C C . VAL A 1 84 ? -13.327 -4.046 2.913 1.00 97.31 84 VAL A C 1
ATOM 659 O O . VAL A 1 84 ? -13.521 -3.608 4.045 1.00 97.31 84 VAL A O 1
ATOM 662 N N . GLU A 1 85 ? -14.240 -3.942 1.946 1.00 97.75 85 GLU A N 1
ATOM 663 C CA . GLU A 1 85 ? -15.543 -3.313 2.151 1.00 97.75 85 GLU A CA 1
ATOM 664 C C . GLU A 1 85 ? -16.362 -4.047 3.219 1.00 97.75 85 GLU A C 1
ATOM 666 O O . GLU A 1 85 ? -16.811 -3.412 4.173 1.00 97.75 85 GLU A O 1
ATOM 671 N N . ILE A 1 86 ? -16.485 -5.375 3.127 1.00 97.75 86 ILE A N 1
ATOM 672 C CA . ILE A 1 86 ? -17.174 -6.194 4.139 1.00 97.75 86 ILE A CA 1
ATOM 673 C C . ILE A 1 86 ? -16.544 -5.987 5.525 1.00 97.75 86 ILE A C 1
ATOM 675 O O . ILE A 1 86 ? -17.253 -5.772 6.510 1.00 97.75 86 ILE A O 1
ATOM 679 N N . ALA A 1 87 ? -15.212 -5.999 5.617 1.00 96.44 87 ALA A N 1
ATOM 680 C CA . ALA A 1 87 ? -14.502 -5.813 6.880 1.00 96.44 87 ALA A CA 1
ATOM 681 C C . ALA A 1 87 ? -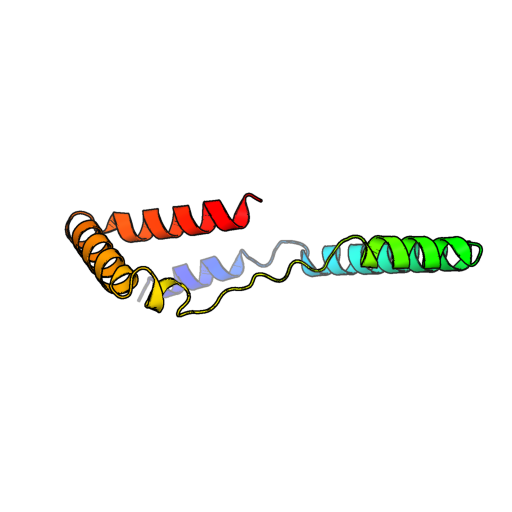14.749 -4.425 7.498 1.00 96.44 87 ALA A C 1
ATOM 683 O O . ALA A 1 87 ? -14.953 -4.312 8.707 1.00 96.44 87 ALA A O 1
ATOM 684 N N . VAL A 1 88 ? -14.770 -3.368 6.682 1.00 97.38 88 VAL A N 1
ATOM 685 C CA . VAL A 1 88 ? -15.039 -1.993 7.136 1.00 97.38 88 VAL A CA 1
ATOM 686 C C . VAL A 1 88 ? -16.513 -1.789 7.491 1.00 97.38 88 VAL A C 1
ATOM 688 O O . VAL A 1 88 ? -16.817 -1.060 8.436 1.00 97.38 88 VAL A O 1
ATOM 691 N N . GLN A 1 89 ? -17.435 -2.423 6.764 1.00 97.56 89 GLN A N 1
ATOM 692 C CA . GLN A 1 89 ? -18.862 -2.391 7.084 1.00 97.56 89 GLN A CA 1
ATOM 693 C C . GLN A 1 89 ? -19.149 -3.086 8.421 1.00 97.56 89 GLN A C 1
ATOM 695 O O . GLN A 1 89 ? -19.911 -2.548 9.225 1.00 97.56 89 GLN A O 1
ATOM 700 N N . ASN A 1 90 ? -18.490 -4.219 8.690 1.00 97.56 90 ASN A N 1
ATOM 701 C CA . ASN A 1 90 ? -18.572 -4.914 9.976 1.00 97.56 90 ASN A CA 1
ATOM 702 C C . ASN A 1 90 ? -17.980 -4.066 11.112 1.00 97.56 90 ASN A C 1
ATOM 704 O O . ASN A 1 90 ? -18.609 -3.894 12.155 1.00 97.56 90 ASN A O 1
ATOM 708 N N . GLU A 1 91 ? -16.796 -3.486 10.901 1.00 97.12 91 GLU A N 1
ATOM 709 C CA . GLU A 1 91 ? -16.129 -2.624 11.874 1.00 97.12 91 GLU A CA 1
ATOM 710 C C . GLU A 1 91 ? -15.476 -1.412 11.203 1.00 97.12 91 GLU A C 1
ATOM 712 O O . GLU A 1 91 ? -14.375 -1.485 10.659 1.00 97.12 91 GLU A O 1
ATOM 717 N N . LYS A 1 92 ? -16.090 -0.229 11.339 1.00 95.81 92 LYS A N 1
ATOM 718 C CA . LYS A 1 92 ? -15.595 1.008 10.696 1.00 95.81 92 LYS A CA 1
ATOM 719 C C . LYS A 1 92 ? -14.142 1.353 11.043 1.00 95.81 92 LYS A C 1
ATOM 721 O O . LYS A 1 92 ? -13.442 1.974 10.246 1.00 95.81 92 LYS A O 1
ATOM 726 N N . ARG A 1 93 ? -13.671 0.953 12.231 1.00 95.69 93 ARG A N 1
ATOM 727 C CA . ARG A 1 93 ? -12.289 1.179 12.682 1.00 95.69 93 ARG A CA 1
ATOM 728 C C . ARG A 1 93 ? -11.265 0.368 11.875 1.00 95.69 93 ARG A C 1
ATOM 730 O O . ARG A 1 93 ? -10.114 0.793 11.795 1.00 95.69 93 ARG A O 1
ATOM 737 N N . MET A 1 94 ? -11.665 -0.739 11.243 1.00 96.62 94 MET A N 1
ATOM 738 C CA . MET A 1 94 ? -10.765 -1.604 10.475 1.00 96.62 94 MET A CA 1
ATOM 739 C C . MET A 1 94 ? -10.074 -0.882 9.322 1.00 96.62 94 MET A C 1
ATOM 741 O O . MET A 1 94 ? -8.892 -1.124 9.096 1.00 96.62 94 MET A O 1
ATOM 745 N N . GLY A 1 95 ? -10.741 0.071 8.662 1.00 95.19 95 GLY A N 1
ATOM 746 C CA . GLY A 1 95 ? -10.116 0.859 7.594 1.00 95.19 95 GLY A CA 1
ATOM 747 C C . GLY A 1 95 ? -8.895 1.646 8.086 1.00 95.19 95 GLY A C 1
ATOM 748 O O . GLY A 1 95 ? -7.842 1.635 7.452 1.00 95.19 95 GLY A O 1
ATOM 749 N N . ALA A 1 96 ? -8.994 2.260 9.270 1.00 96.25 96 ALA A N 1
ATOM 750 C CA . ALA A 1 96 ? -7.875 2.973 9.886 1.00 96.25 96 ALA A CA 1
ATOM 751 C C . ALA A 1 96 ? -6.761 2.019 10.356 1.00 96.25 96 ALA A C 1
ATOM 753 O O . ALA A 1 96 ? -5.581 2.354 10.251 1.00 96.25 96 ALA A O 1
ATOM 754 N N . SER A 1 97 ? -7.120 0.831 10.854 1.00 96.50 97 SER A N 1
ATOM 755 C CA . SER A 1 97 ? -6.154 -0.204 11.244 1.00 96.50 97 SER A CA 1
ATOM 756 C C . SER A 1 97 ? -5.348 -0.720 10.048 1.00 96.50 97 SER A C 1
ATOM 758 O O . SER A 1 97 ? -4.126 -0.798 10.147 1.00 96.50 97 SER A O 1
ATOM 760 N N . LEU A 1 98 ? -6.004 -1.013 8.917 1.00 95.88 98 LEU A N 1
ATOM 761 C CA . LEU A 1 98 ? -5.348 -1.447 7.675 1.00 95.88 98 LEU A CA 1
ATOM 762 C C . LEU A 1 98 ? -4.388 -0.379 7.147 1.00 95.88 98 LEU A C 1
ATOM 764 O O . LEU A 1 98 ? -3.249 -0.683 6.805 1.00 95.88 98 LEU A O 1
ATOM 768 N N . LEU A 1 99 ? -4.817 0.885 7.157 1.00 95.62 99 LEU A N 1
ATOM 769 C CA . LEU A 1 99 ? -3.976 2.001 6.737 1.00 95.62 99 LEU A CA 1
ATOM 770 C C . LEU A 1 99 ? -2.735 2.145 7.634 1.00 95.62 99 LEU A C 1
ATOM 772 O O . LEU A 1 99 ? -1.624 2.326 7.140 1.00 95.62 99 LEU A O 1
ATOM 776 N N . ARG A 1 100 ? -2.904 2.026 8.958 1.00 94.75 100 ARG A N 1
ATOM 777 C CA . ARG A 1 100 ? -1.783 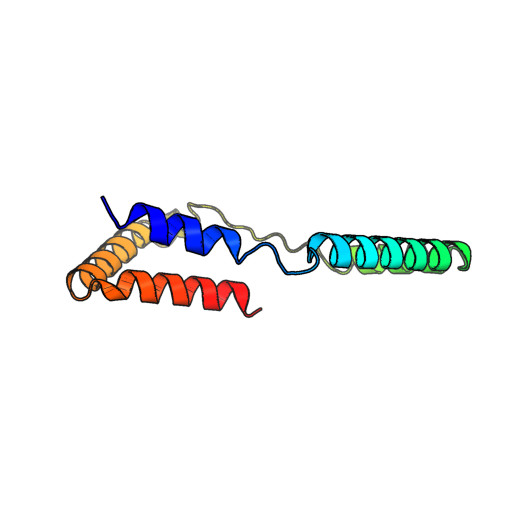2.055 9.907 1.00 94.75 100 ARG A CA 1
ATOM 778 C C . ARG A 1 100 ? -0.821 0.889 9.690 1.00 94.75 100 ARG A C 1
ATOM 780 O O . ARG A 1 100 ? 0.381 1.103 9.798 1.00 94.75 100 ARG A O 1
ATOM 787 N N . LEU A 1 101 ? -1.333 -0.309 9.412 1.00 94.94 101 LEU A N 1
ATOM 788 C CA . LEU A 1 101 ? -0.513 -1.485 9.127 1.00 94.94 101 LEU A CA 1
ATOM 789 C C . LEU A 1 101 ? 0.307 -1.289 7.846 1.00 94.94 101 LEU A C 1
ATOM 791 O O . LEU A 1 101 ? 1.515 -1.480 7.874 1.00 94.94 101 LEU A O 1
ATOM 795 N N . PHE A 1 102 ? -0.316 -0.796 6.771 1.00 92.12 102 PHE A N 1
ATOM 796 C CA . PHE A 1 102 ? 0.384 -0.474 5.524 1.00 92.12 102 PHE A CA 1
ATOM 797 C C . PHE A 1 102 ? 1.522 0.529 5.750 1.00 92.12 102 PHE A C 1
ATOM 799 O O . PHE A 1 102 ? 2.655 0.307 5.331 1.00 92.12 102 PHE A O 1
ATOM 806 N N . PHE A 1 103 ? 1.250 1.619 6.474 1.00 90.12 103 PHE A N 1
ATOM 807 C CA . PHE A 1 103 ? 2.294 2.589 6.800 1.00 90.12 103 PHE A CA 1
ATOM 808 C C . PHE A 1 103 ? 3.384 2.009 7.703 1.00 90.12 103 PHE A C 1
ATOM 810 O O . PHE A 1 103 ? 4.546 2.368 7.546 1.00 90.12 103 PHE A O 1
ATOM 817 N N . HIS A 1 104 ? 3.032 1.125 8.633 1.00 92.44 104 HIS A N 1
ATOM 818 C CA . HIS A 1 104 ? 4.002 0.462 9.496 1.00 92.44 104 HIS A CA 1
ATOM 819 C C . HIS A 1 104 ? 4.962 -0.420 8.686 1.00 92.44 104 HIS A C 1
ATOM 821 O O . HIS A 1 104 ? 6.171 -0.316 8.869 1.00 92.44 104 HIS A O 1
ATOM 827 N N . ASP A 1 105 ? 4.450 -1.209 7.741 1.00 91.19 105 ASP A N 1
ATOM 828 C CA . ASP A 1 105 ? 5.276 -2.094 6.911 1.00 91.19 105 ASP A CA 1
ATOM 829 C C . ASP A 1 105 ? 6.172 -1.318 5.936 1.00 91.19 105 ASP A C 1
ATOM 831 O O . ASP A 1 105 ? 7.287 -1.746 5.646 1.00 91.19 105 ASP A O 1
ATOM 835 N N . CYS A 1 106 ? 5.733 -0.147 5.465 1.00 86.44 106 CYS A N 1
ATOM 836 C CA . CYS A 1 106 ? 6.528 0.669 4.546 1.00 86.44 106 CYS A CA 1
ATOM 837 C C . CYS A 1 106 ? 7.586 1.556 5.224 1.00 86.44 106 CYS A C 1
ATOM 839 O O . CYS A 1 106 ? 8.555 1.917 4.565 1.00 86.44 106 CYS A O 1
ATOM 841 N N . PHE A 1 107 ? 7.404 1.957 6.487 1.00 75.19 107 PHE A N 1
ATOM 842 C CA . PHE A 1 107 ? 8.307 2.910 7.159 1.00 75.19 107 PHE A CA 1
ATOM 843 C C . PHE A 1 107 ? 9.310 2.273 8.130 1.00 75.19 107 PHE A C 1
ATOM 845 O O . PHE A 1 107 ? 10.224 2.962 8.579 1.00 75.19 107 PHE A O 1
ATOM 852 N N . VAL A 1 108 ? 9.142 1.001 8.503 1.00 74.69 108 VAL A N 1
ATOM 853 C CA . VAL A 1 108 ? 9.983 0.330 9.517 1.00 74.69 108 VAL A CA 1
ATOM 854 C C . VAL A 1 108 ? 11.246 -0.326 8.915 1.00 74.69 108 VAL A C 1
ATOM 856 O O . VAL A 1 10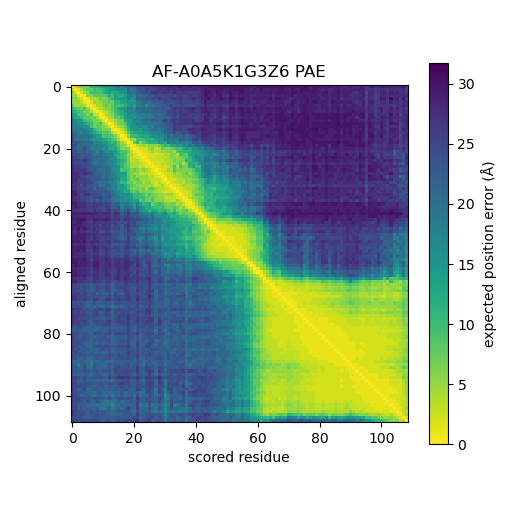8 ? 12.024 -0.939 9.644 1.00 74.69 108 VAL A O 1
ATOM 859 N N . ASN A 1 109 ? 11.520 -0.136 7.619 1.00 50.09 109 ASN A N 1
ATOM 860 C CA . ASN A 1 109 ? 12.722 -0.626 6.926 1.00 50.09 109 ASN A CA 1
ATOM 861 C C . ASN A 1 109 ? 13.409 0.480 6.115 1.00 50.09 109 ASN A C 1
ATOM 863 O O . ASN A 1 109 ? 14.644 0.390 5.938 1.00 50.09 109 ASN A O 1
#

Secondary structure (DSSP, 8-state):
--SHHHHHHHHTTSS-S--HHHHHHHHHHHHHHHHHHHHHTS-THHHHHHHHHHHHS--------TTTTTTT-TTHHHHHHHHHHHHHHH-THHHHHHHHHHHHHHH--

InterPro domains:
  IPR000823 Plant peroxidase [PR00461] (73-92)
  IPR000823 Plant peroxidase [PR00461] (97-109)
  IPR000823 Plant peroxidase [PTHR31388] (56-109)
  IPR002016 Haem peroxidase [PS50873] (63-109)
  IPR010255 Haem peroxidase superfamily [SSF48113] (30-108)
  IPR019794 Peroxidase, active site [PS00436] (95-106)

Mean predicted aligned error: 17.91 Å

Solvent-accessible surface area (backbone atoms only — not comparable to full-atom values): 6717 Å² total; per-residue (Å²): 145,72,66,68,60,57,57,58,60,59,60,71,70,75,74,84,62,84,50,65,67,56,56,49,49,50,53,48,52,50,50,51,50,54,51,52,56,54,62,74,74,53,63,82,61,55,66,49,52,51,51,50,50,55,63,68,55,62,83,84,74,82,87,79,58,98,65,74,41,52,91,83,43,66,57,50,65,61,54,52,50,53,52,50,49,54,48,27,72,77,36,69,65,46,54,59,51,54,53,51,48,55,53,48,70,69,68,79,116

Foldseek 3Di:
DPVVVVVVVVVVVPPPDPPVVVVVVVVVVVVVVVVVVVVVPDDPVVVVVVVVVVVVVPDPDPPDDPCPCCVPPVCPVVVVVVVQVVVCVVPVCVVVVVVVVVVCVVPVD

Organism: NCBI:txid210225